Protein AF-A0A955Y0T8-F1 (afdb_monomer_lite)

Foldseek 3Di:
DDPPPDDPLAAAEEEAFDLRLLVVVCCQQPNDPVHRHHQEYEYHQDAPSSCVPHDCVVVVVSCLNHQYEAEYEPVNCRSCVQVVPDHPSYHYHYDYVEDGTCVLVVDPVSVVVVVCSVVVNVVPRD

Radius of gyration: 14.91 Å; chains: 1; bounding box: 33×49×31 Å

Sequence (126 aa):
ESRECAVDRDGLVLLGASNGTTSVLDYTVGHDEQLPDAKALALVSPGSYTENQHEIADYGPTLEELSILWVFPDNEPWSLQFEEEAPENWDFVELEDGRHGTNNFKDDALKTALQNAIVNWLQSLP

pLDDT: mean 93.99, std 7.78, range [50.41, 98.5]

Secondary structure (DSSP, 8-state):
--------STT-EEEEETTHHHHHHHHHHH--TTSPPPSEEEEES--GGGGSSS-GGGGHHHHTTSEEEEEEETT-GGGGGGTTT--TTEEEEEETT--SGGGGGGSHHHHHHHHHHHHHHHHH--

Structure (mmCIF, N/CA/C/O backbone):
data_AF-A0A955Y0T8-F1
#
_entry.id   AF-A0A955Y0T8-F1
#
loop_
_atom_site.group_PDB
_atom_site.id
_atom_site.type_symbol
_atom_site.label_atom_id
_atom_site.label_alt_id
_atom_site.label_comp_id
_atom_site.label_asym_id
_atom_site.label_entity_id
_atom_site.label_seq_id
_atom_site.pdbx_PDB_ins_code
_atom_site.Cartn_x
_atom_site.Cartn_y
_atom_site.Cartn_z
_atom_site.occupancy
_atom_site.B_iso_or_equiv
_atom_site.auth_seq_id
_atom_site.auth_comp_id
_atom_site.auth_asym_id
_atom_site.auth_atom_id
_atom_site.pdbx_PDB_model_num
ATOM 1 N N . GLU A 1 1 ? -0.314 -34.339 15.504 1.00 50.41 1 GLU A N 1
ATOM 2 C CA . GLU A 1 1 ? -1.283 -33.255 15.744 1.00 50.41 1 GLU A CA 1
ATOM 3 C C . GLU A 1 1 ? -1.183 -32.292 14.573 1.00 50.41 1 GLU A C 1
ATOM 5 O O . GLU A 1 1 ? -0.092 -31.798 14.308 1.00 50.41 1 GLU A O 1
ATOM 10 N N . SER A 1 2 ? -2.244 -32.135 13.781 1.00 54.53 2 SER A N 1
ATOM 11 C CA . SER A 1 2 ? -2.280 -31.107 12.740 1.00 54.53 2 SER A CA 1
ATOM 12 C C . SER A 1 2 ? -2.371 -29.759 13.443 1.00 54.53 2 SER A C 1
ATOM 14 O O . SER A 1 2 ? -3.383 -29.477 14.078 1.00 54.53 2 SER A O 1
ATOM 16 N N . ARG A 1 3 ? -1.317 -28.941 13.366 1.00 55.69 3 ARG A N 1
ATOM 17 C CA . ARG A 1 3 ? -1.462 -27.508 13.621 1.00 55.69 3 ARG A CA 1
ATOM 18 C C . ARG A 1 3 ? -2.474 -27.009 12.600 1.00 55.69 3 ARG A C 1
ATOM 20 O O . ARG A 1 3 ? -2.173 -26.993 11.410 1.00 55.69 3 ARG A O 1
ATOM 27 N N . GLU A 1 4 ? -3.680 -26.700 13.052 1.00 63.91 4 GLU A N 1
ATOM 28 C CA . GLU A 1 4 ? -4.623 -25.951 12.237 1.00 63.91 4 GLU A CA 1
ATOM 29 C C . GLU A 1 4 ? -3.911 -24.659 11.834 1.00 63.91 4 GLU A C 1
ATOM 31 O O . GLU A 1 4 ? -3.410 -23.925 12.687 1.00 63.91 4 GLU A O 1
ATOM 36 N N . CYS A 1 5 ? -3.788 -24.418 10.529 1.00 77.50 5 CYS A N 1
ATOM 37 C CA . CYS A 1 5 ? -3.344 -23.141 9.981 1.00 77.50 5 CYS A CA 1
ATOM 38 C C . CYS A 1 5 ? -4.456 -22.107 10.205 1.00 77.50 5 CYS A C 1
ATOM 40 O O . CYS A 1 5 ? -5.062 -21.626 9.250 1.00 77.50 5 CYS A O 1
ATOM 42 N N . ALA A 1 6 ? -4.795 -21.846 11.469 1.00 82.12 6 ALA A N 1
ATOM 43 C CA . ALA A 1 6 ? -5.746 -20.818 11.833 1.00 82.12 6 ALA A CA 1
ATOM 44 C C . ALA A 1 6 ? -5.156 -19.469 11.418 1.00 82.12 6 ALA A C 1
ATOM 46 O O . ALA A 1 6 ? -4.004 -19.166 11.730 1.00 82.12 6 ALA A O 1
ATOM 47 N N . VAL A 1 7 ? -5.938 -18.698 10.668 1.00 85.75 7 VAL A N 1
ATOM 48 C CA . VAL A 1 7 ? -5.583 -17.326 10.311 1.00 85.75 7 VAL A CA 1
ATOM 49 C C . VAL A 1 7 ? -5.594 -16.504 11.591 1.00 85.75 7 VAL A C 1
ATOM 51 O O . VAL A 1 7 ? -6.586 -16.520 12.323 1.00 85.75 7 VAL A O 1
ATOM 54 N N . ASP A 1 8 ? -4.497 -15.800 11.847 1.00 89.25 8 ASP A N 1
ATOM 55 C CA . ASP A 1 8 ? -4.454 -14.789 12.891 1.00 89.25 8 ASP A CA 1
ATOM 56 C C . ASP A 1 8 ? -5.319 -13.604 12.454 1.00 89.25 8 ASP A C 1
ATOM 58 O O . ASP A 1 8 ? -4.976 -12.868 11.529 1.00 89.25 8 ASP A O 1
ATOM 62 N N . ARG A 1 9 ? -6.489 -13.476 13.081 1.00 89.81 9 ARG A N 1
ATOM 63 C CA . ARG A 1 9 ? -7.447 -12.410 12.774 1.00 89.81 9 ARG A CA 1
ATOM 64 C C . ARG A 1 9 ? -7.001 -11.062 13.328 1.00 89.81 9 ARG A C 1
ATOM 66 O O . ARG A 1 9 ? -7.458 -10.051 12.811 1.00 89.81 9 ARG A O 1
ATOM 73 N N . ASP A 1 10 ? -6.124 -11.057 14.328 1.00 90.25 10 ASP A N 1
ATOM 74 C CA . ASP A 1 10 ? -5.634 -9.836 14.964 1.00 90.25 10 ASP A CA 1
ATOM 75 C C . ASP A 1 10 ? -4.381 -9.293 14.264 1.00 90.25 10 ASP A C 1
ATOM 77 O O . ASP A 1 10 ? -3.998 -8.155 14.514 1.00 90.25 10 ASP A O 1
ATOM 81 N N . GLY A 1 11 ? -3.770 -10.080 13.370 1.00 92.00 11 GLY A N 1
ATOM 82 C CA . GLY A 1 11 ? -2.591 -9.734 12.568 1.00 92.00 11 GLY A CA 1
ATOM 83 C C . GLY A 1 11 ? -2.872 -9.608 11.067 1.00 92.00 11 GLY A C 1
ATOM 84 O O . GLY A 1 11 ? -2.005 -9.922 10.248 1.00 92.00 11 GLY A O 1
ATOM 85 N N . LEU A 1 12 ? -4.091 -9.220 10.677 1.00 94.69 12 LEU A N 1
ATOM 86 C CA . LEU A 1 12 ? -4.477 -9.128 9.268 1.00 94.69 12 LEU A CA 1
ATOM 87 C C . LEU A 1 12 ? -3.788 -7.942 8.575 1.00 94.69 12 LEU A C 1
ATOM 89 O O . LEU A 1 12 ? -4.038 -6.787 8.908 1.00 94.69 12 LEU A O 1
ATOM 93 N N . VAL A 1 13 ? -2.980 -8.227 7.554 1.00 97.12 13 VAL A N 1
ATOM 94 C CA . VAL A 1 13 ? -2.410 -7.221 6.645 1.00 97.12 13 VAL A CA 1
ATOM 95 C C . VAL A 1 13 ? -3.053 -7.371 5.275 1.00 97.12 13 VAL A C 1
ATOM 97 O O . VAL A 1 13 ? -3.136 -8.481 4.741 1.00 97.12 13 VAL A O 1
ATOM 100 N N . LEU A 1 14 ? -3.502 -6.260 4.697 1.00 98.00 14 LEU A N 1
ATOM 101 C CA . LEU A 1 14 ? -4.142 -6.250 3.384 1.00 98.00 14 LEU A CA 1
ATOM 102 C C . LEU A 1 14 ? -3.204 -5.688 2.325 1.00 98.00 14 LEU A C 1
ATOM 104 O O . LEU A 1 14 ? -2.507 -4.705 2.552 1.00 98.00 14 LEU A O 1
ATOM 108 N N . LEU A 1 15 ? -3.214 -6.305 1.146 1.00 98.31 15 LEU A N 1
ATOM 109 C CA . LEU A 1 15 ? -2.431 -5.861 0.001 1.00 98.31 15 LEU A CA 1
ATOM 110 C C . LEU A 1 15 ? -3.339 -5.661 -1.207 1.00 98.31 15 LEU A C 1
ATOM 112 O O . LEU A 1 15 ? -4.047 -6.581 -1.621 1.00 98.31 15 LEU A O 1
ATOM 116 N N . GLY A 1 16 ? -3.280 -4.467 -1.790 1.00 98.12 16 GLY A N 1
ATOM 117 C CA . GLY A 1 16 ? -4.021 -4.083 -2.985 1.00 98.12 16 GLY A CA 1
ATOM 118 C C . GLY A 1 16 ? -3.065 -3.645 -4.086 1.00 98.12 16 GLY A C 1
ATOM 119 O O . GLY A 1 16 ? -2.057 -3.005 -3.811 1.00 98.12 16 GLY A O 1
ATOM 120 N N . ALA A 1 17 ? -3.366 -3.985 -5.340 1.00 97.88 17 ALA A N 1
ATOM 121 C CA . ALA A 1 17 ? -2.587 -3.530 -6.490 1.00 97.88 17 ALA A CA 1
ATOM 122 C C . ALA A 1 17 ? -3.492 -2.931 -7.569 1.00 97.88 17 ALA A C 1
ATOM 124 O O . ALA A 1 17 ? -4.506 -3.551 -7.908 1.00 97.88 17 ALA A O 1
ATOM 125 N N . SER A 1 18 ? -3.112 -1.787 -8.154 1.00 96.19 18 SER A N 1
ATOM 126 C CA . SER A 1 18 ? -3.961 -1.046 -9.103 1.00 96.19 18 SER A CA 1
ATOM 127 C C . SER A 1 18 ? -5.348 -0.820 -8.479 1.00 96.19 18 SER A C 1
ATOM 129 O O . SER A 1 18 ? -5.420 -0.501 -7.305 1.00 96.19 18 SER A O 1
ATOM 131 N N . ASN A 1 19 ? -6.459 -1.090 -9.166 1.00 95.31 19 ASN A N 1
ATOM 132 C CA . ASN A 1 19 ? -7.813 -0.994 -8.586 1.00 95.31 19 ASN A CA 1
ATOM 133 C C . ASN A 1 19 ? -8.039 -1.845 -7.316 1.00 95.31 19 ASN A C 1
ATOM 135 O O . ASN A 1 19 ? -9.020 -1.644 -6.607 1.00 95.31 19 ASN A O 1
ATOM 139 N N . GLY A 1 20 ? -7.168 -2.814 -7.017 1.00 97.88 20 GLY A N 1
ATOM 140 C CA . GLY A 1 20 ? -7.209 -3.528 -5.743 1.00 97.88 20 GLY A CA 1
ATOM 141 C C . GLY A 1 20 ? -6.885 -2.637 -4.539 1.00 97.88 20 GLY A C 1
ATOM 142 O O . GLY A 1 20 ? -7.305 -2.972 -3.437 1.00 97.88 20 GLY A O 1
ATOM 143 N N . THR A 1 21 ? -6.178 -1.513 -4.723 1.00 97.88 21 THR A N 1
ATOM 144 C CA . THR A 1 21 ? -5.930 -0.533 -3.650 1.00 97.88 21 THR A CA 1
ATOM 145 C C . THR A 1 21 ? -7.238 0.068 -3.153 1.00 97.88 21 THR A C 1
ATOM 147 O O . THR A 1 21 ? -7.432 0.166 -1.948 1.00 97.88 21 THR A O 1
ATOM 150 N N . THR A 1 22 ? -8.173 0.351 -4.063 1.00 97.75 22 THR A N 1
ATOM 151 C CA . THR A 1 22 ? -9.533 0.795 -3.746 1.00 97.75 22 THR A CA 1
ATOM 152 C C . THR A 1 22 ? -10.256 -0.211 -2.857 1.00 97.75 22 THR A C 1
ATOM 154 O O . THR A 1 22 ? -10.775 0.142 -1.810 1.00 97.75 22 THR A O 1
ATOM 157 N N . SER A 1 23 ? -10.234 -1.499 -3.219 1.00 97.81 23 SER A N 1
ATOM 158 C CA . SER A 1 23 ? -10.895 -2.536 -2.414 1.00 97.81 23 SER A CA 1
ATOM 159 C C . SER A 1 23 ? -10.280 -2.695 -1.024 1.00 97.81 23 SER A C 1
ATOM 161 O O . SER A 1 23 ? -10.992 -3.017 -0.078 1.00 97.81 23 SER A O 1
ATOM 163 N N . VAL A 1 24 ? -8.965 -2.497 -0.901 1.00 98.00 24 VAL A N 1
ATOM 164 C CA . VAL A 1 24 ? -8.279 -2.524 0.394 1.00 98.00 24 VAL A CA 1
ATOM 165 C C . VAL A 1 24 ? -8.649 -1.309 1.237 1.00 98.00 24 VAL A C 1
ATOM 167 O O . VAL A 1 24 ? -8.960 -1.491 2.409 1.00 98.00 24 VAL A O 1
ATOM 170 N N . LEU A 1 25 ? -8.669 -0.106 0.656 1.00 98.00 25 LEU A N 1
ATOM 171 C CA . LEU A 1 25 ? -9.105 1.100 1.359 1.00 98.00 25 LEU A CA 1
ATOM 172 C C . LEU A 1 25 ? -10.558 0.958 1.832 1.00 98.00 25 LEU A C 1
ATOM 174 O O . LEU A 1 25 ? -10.829 1.123 3.018 1.00 98.00 25 LEU A O 1
ATOM 178 N N . ASP A 1 26 ? -11.458 0.561 0.930 1.00 97.44 26 ASP A N 1
ATOM 179 C CA . ASP A 1 26 ? -12.886 0.381 1.209 1.00 97.44 26 ASP A CA 1
ATOM 180 C C . ASP A 1 26 ? -13.149 -0.648 2.301 1.00 97.44 26 ASP A C 1
ATOM 182 O O . ASP A 1 26 ? -14.036 -0.454 3.131 1.00 97.44 26 ASP A O 1
ATOM 186 N N . TYR A 1 27 ? -12.387 -1.746 2.305 1.00 97.62 27 TYR A N 1
ATOM 187 C CA . TYR A 1 27 ? -12.451 -2.692 3.406 1.00 97.62 27 TYR A CA 1
ATOM 188 C C . TYR A 1 27 ? -12.056 -1.981 4.698 1.00 97.62 27 TYR A C 1
ATOM 190 O O . TYR A 1 27 ? -12.867 -1.919 5.610 1.00 97.62 27 TYR A O 1
ATOM 198 N N . THR A 1 28 ? -10.860 -1.395 4.765 1.00 97.38 28 THR A N 1
ATOM 199 C CA . THR A 1 28 ? -10.316 -0.804 5.995 1.00 97.38 28 THR A CA 1
ATOM 200 C C . THR A 1 28 ? -11.231 0.229 6.641 1.00 97.38 28 THR A C 1
ATOM 202 O O . THR A 1 28 ? -11.364 0.229 7.859 1.00 97.38 28 THR A O 1
ATOM 205 N N . VAL A 1 29 ? -11.860 1.101 5.853 1.00 96.56 29 VAL A N 1
ATOM 206 C CA . VAL A 1 29 ? -12.657 2.212 6.400 1.00 96.56 29 VAL A CA 1
ATOM 207 C C . VAL A 1 29 ? -14.162 1.935 6.447 1.00 96.56 29 VAL A C 1
ATOM 209 O O . VAL A 1 29 ? -14.911 2.719 7.030 1.00 96.56 29 VAL A O 1
ATOM 212 N N . GLY A 1 30 ? -14.619 0.844 5.825 1.00 93.56 30 GLY A N 1
ATOM 213 C CA . GLY A 1 30 ? -16.042 0.596 5.582 1.00 93.56 30 GLY A CA 1
ATOM 214 C C 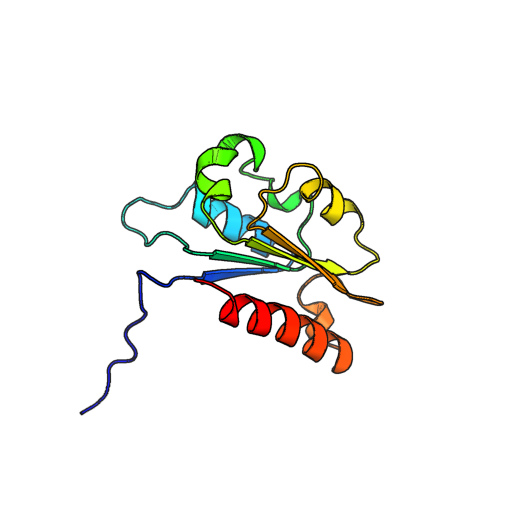. GLY A 1 30 ? -16.505 -0.853 5.741 1.00 93.56 30 GLY A C 1
ATOM 215 O O . GLY A 1 30 ? -17.645 -1.153 5.374 1.00 93.56 30 GLY A O 1
ATOM 216 N N . HIS A 1 31 ? -15.672 -1.770 6.248 1.00 92.56 31 HIS A N 1
ATOM 217 C CA . HIS A 1 31 ? -16.098 -3.150 6.490 1.00 92.56 31 HIS A CA 1
ATOM 218 C C . HIS A 1 31 ? -17.116 -3.261 7.640 1.00 92.56 31 HIS A C 1
ATOM 220 O O . HIS A 1 31 ? -17.216 -2.411 8.519 1.00 92.56 31 HIS A O 1
ATOM 226 N N . ASP A 1 32 ? -17.885 -4.354 7.638 1.00 95.06 32 ASP A N 1
ATOM 227 C CA . ASP A 1 32 ? -18.805 -4.694 8.729 1.00 95.06 32 ASP A CA 1
ATOM 228 C C . ASP A 1 32 ? -18.033 -4.931 10.040 1.00 95.06 32 ASP A C 1
ATOM 230 O O . ASP A 1 32 ? -17.002 -5.603 10.023 1.00 95.06 32 ASP A O 1
ATOM 234 N N . GLU A 1 33 ? -18.541 -4.443 11.176 1.00 92.31 33 GLU A N 1
ATOM 235 C CA . GLU A 1 33 ? -17.904 -4.563 12.503 1.00 92.31 33 GLU A CA 1
ATOM 236 C C . GLU A 1 33 ? -17.651 -6.022 12.951 1.00 92.31 33 GLU A C 1
ATOM 238 O O . GLU A 1 33 ? -16.885 -6.276 13.878 1.00 92.31 33 GLU A O 1
ATOM 243 N N . GLN A 1 34 ? -18.301 -7.013 12.329 1.00 93.69 34 GLN A N 1
ATOM 244 C CA . GLN A 1 34 ? -18.078 -8.439 12.605 1.00 93.69 34 GLN A CA 1
ATOM 245 C C . GLN A 1 34 ? -16.847 -9.014 11.881 1.00 93.69 34 GLN A C 1
ATOM 247 O O . GLN A 1 34 ? -16.416 -10.145 12.161 1.00 93.69 34 GLN A O 1
ATOM 252 N N . LEU A 1 35 ? -16.303 -8.274 10.915 1.00 93.31 35 LEU A N 1
ATOM 253 C CA . LEU A 1 35 ? -15.089 -8.619 10.186 1.00 93.31 35 LEU A CA 1
ATOM 254 C C . LEU A 1 35 ? -13.856 -8.070 10.922 1.00 93.31 35 LEU A C 1
ATOM 256 O O . LEU A 1 35 ? -13.966 -7.100 11.661 1.00 93.31 35 LEU A O 1
ATOM 260 N N . PRO A 1 36 ? -12.692 -8.731 10.802 1.00 94.38 36 PRO A N 1
ATOM 261 C CA . PRO A 1 36 ? -11.479 -8.265 11.466 1.00 94.38 36 PRO A CA 1
ATOM 262 C C . PRO A 1 36 ? -10.947 -6.979 10.828 1.00 94.38 36 PRO A C 1
ATOM 264 O O . PRO A 1 36 ? -10.882 -6.894 9.598 1.00 94.38 36 PRO A O 1
ATOM 267 N N . ASP A 1 37 ? -10.484 -6.056 11.668 1.00 95.25 37 ASP A N 1
ATOM 268 C CA . ASP A 1 37 ? -9.791 -4.845 11.231 1.00 95.25 37 ASP A CA 1
ATOM 269 C C . ASP A 1 37 ? -8.447 -5.188 10.579 1.00 95.25 37 ASP A C 1
ATOM 271 O O . ASP A 1 37 ? -7.719 -6.082 11.027 1.00 95.25 37 ASP A O 1
ATOM 275 N N . ALA A 1 38 ? -8.080 -4.438 9.543 1.00 96.19 38 ALA A N 1
ATOM 276 C CA . ALA A 1 38 ? -6.723 -4.476 9.019 1.00 96.19 38 ALA A CA 1
ATOM 277 C C . ALA A 1 38 ? -5.761 -3.787 9.999 1.00 96.19 38 ALA A C 1
ATOM 279 O O . ALA A 1 38 ? -6.065 -2.728 10.539 1.00 96.19 38 ALA A O 1
ATOM 280 N N . LYS A 1 39 ? -4.581 -4.373 10.220 1.00 96.06 39 LYS A N 1
ATOM 281 C CA . LYS A 1 39 ? -3.514 -3.781 11.049 1.00 96.06 39 LYS A CA 1
ATOM 282 C C . LYS A 1 39 ? -2.506 -2.968 10.262 1.00 96.06 39 LYS A C 1
ATOM 284 O O . LYS A 1 39 ? -1.841 -2.107 10.825 1.00 96.06 39 LYS A O 1
ATOM 289 N N . ALA A 1 40 ? -2.378 -3.262 8.977 1.00 98.00 40 ALA A N 1
ATOM 290 C CA . ALA A 1 40 ? -1.503 -2.545 8.073 1.00 98.00 40 ALA A CA 1
ATOM 291 C C . ALA A 1 40 ? -1.970 -2.761 6.632 1.00 98.00 40 ALA A C 1
ATOM 293 O O . ALA A 1 40 ? -2.620 -3.772 6.329 1.00 98.00 40 ALA A O 1
ATOM 294 N N . LEU A 1 41 ? -1.610 -1.836 5.744 1.00 98.44 41 LEU A N 1
ATOM 295 C CA . LEU A 1 41 ? -1.975 -1.883 4.328 1.00 98.44 41 LEU A CA 1
ATOM 296 C C . LEU A 1 41 ? -0.732 -1.787 3.444 1.00 98.44 41 LEU A C 1
ATOM 298 O O . LEU A 1 41 ? 0.161 -0.995 3.709 1.00 98.44 41 LEU A O 1
ATOM 302 N N . ALA A 1 42 ? -0.698 -2.546 2.354 1.00 98.50 42 ALA A N 1
ATOM 303 C CA . ALA A 1 42 ? 0.264 -2.369 1.274 1.00 98.50 42 ALA A CA 1
ATOM 304 C C . ALA A 1 42 ? -0.479 -2.035 -0.024 1.00 98.50 42 ALA A C 1
ATOM 306 O O . ALA A 1 42 ? -1.261 -2.839 -0.536 1.00 98.50 42 ALA A O 1
ATOM 307 N N . LEU A 1 43 ? -0.230 -0.850 -0.567 1.00 98.38 43 LEU A N 1
ATOM 308 C CA . LEU A 1 43 ? -0.864 -0.320 -1.765 1.00 98.38 43 LEU A CA 1
ATOM 309 C C . LEU A 1 43 ? 0.169 -0.256 -2.895 1.00 98.38 43 LEU A C 1
ATOM 311 O O . LEU A 1 43 ? 1.145 0.484 -2.822 1.00 98.38 43 LEU A O 1
ATOM 315 N N . VAL A 1 44 ? -0.036 -1.051 -3.946 1.00 98.38 44 VAL A N 1
ATOM 316 C CA . VAL A 1 44 ? 0.890 -1.181 -5.081 1.00 98.38 44 VAL A CA 1
ATOM 317 C C . VAL A 1 44 ? 0.308 -0.516 -6.324 1.00 98.38 44 VAL A C 1
ATOM 319 O O . VAL A 1 44 ? -0.733 -0.936 -6.827 1.00 98.38 44 VAL A O 1
ATOM 322 N N . SER A 1 45 ? 1.006 0.479 -6.863 1.00 97.56 45 SER A N 1
ATOM 323 C CA . SER A 1 45 ? 0.467 1.453 -7.813 1.00 97.56 45 SER A CA 1
ATOM 324 C C . SER A 1 45 ? -0.884 1.979 -7.335 1.00 97.56 45 SER A C 1
ATOM 326 O O . SER A 1 45 ? -1.911 1.631 -7.918 1.00 97.56 45 SER A O 1
ATOM 328 N N . PRO A 1 46 ? -0.940 2.729 -6.229 1.00 96.94 46 PRO A N 1
ATOM 329 C CA . PRO A 1 46 ? -2.113 3.518 -5.901 1.00 96.94 46 PRO A CA 1
ATOM 330 C C . PRO A 1 46 ? -2.209 4.754 -6.812 1.00 96.94 46 PRO A C 1
ATOM 332 O O . PRO A 1 46 ? -1.413 4.981 -7.721 1.00 96.94 46 PRO A O 1
ATOM 335 N N . GLY A 1 47 ? -3.251 5.542 -6.608 1.00 92.88 47 GLY A N 1
ATOM 336 C CA . GLY A 1 47 ? -3.554 6.734 -7.393 1.00 92.88 47 GLY A CA 1
ATOM 337 C C . GLY A 1 47 ? -4.919 7.280 -7.017 1.00 92.88 47 GLY A C 1
ATOM 338 O O . GLY A 1 47 ? -5.580 6.699 -6.161 1.00 92.88 47 GLY A O 1
ATOM 339 N N . SER A 1 48 ? -5.374 8.348 -7.671 1.00 91.94 48 SER A N 1
ATOM 340 C CA . SER A 1 48 ? -6.665 8.982 -7.347 1.00 91.94 48 SER A CA 1
ATOM 341 C C . SER A 1 48 ? -7.860 8.020 -7.388 1.00 91.94 48 SER A C 1
ATOM 343 O O . SER A 1 48 ? -8.807 8.179 -6.632 1.00 91.94 48 SER A O 1
ATOM 345 N N . TYR A 1 49 ? -7.804 6.961 -8.203 1.00 92.81 49 TYR A N 1
ATOM 346 C CA . TYR A 1 49 ? -8.843 5.926 -8.213 1.00 92.81 49 TYR A CA 1
ATOM 347 C C . TYR A 1 49 ? -8.922 5.099 -6.918 1.00 92.81 49 TYR A C 1
ATOM 349 O O . TYR A 1 49 ? -9.918 4.410 -6.699 1.00 92.81 49 TYR A O 1
ATOM 357 N N . THR A 1 50 ? -7.880 5.123 -6.082 1.00 96.38 50 THR A N 1
ATOM 358 C CA . THR A 1 50 ? -7.856 4.442 -4.776 1.00 96.38 50 THR A CA 1
ATOM 359 C C . THR A 1 50 ? -8.963 4.993 -3.885 1.00 96.38 50 THR A C 1
ATOM 361 O O . THR A 1 50 ? -9.589 4.224 -3.173 1.00 96.38 50 THR A O 1
ATOM 364 N N . GLU A 1 51 ? -9.273 6.280 -4.025 1.00 95.38 51 GLU A N 1
ATOM 365 C CA . GLU A 1 51 ? -10.261 7.018 -3.236 1.00 95.38 51 GLU A CA 1
ATOM 366 C C . GLU A 1 51 ? -11.642 7.116 -3.905 1.00 95.38 51 GLU A C 1
ATOM 368 O O . GLU A 1 51 ? -12.480 7.921 -3.515 1.00 95.38 51 GLU A O 1
ATOM 373 N N . ASN A 1 52 ? -11.910 6.322 -4.948 1.00 95.00 52 ASN A N 1
ATOM 374 C CA . ASN A 1 52 ? -13.139 6.450 -5.745 1.00 95.00 52 ASN A CA 1
ATOM 375 C C . ASN A 1 52 ? -14.446 6.303 -4.936 1.00 95.00 52 ASN A C 1
ATOM 377 O O . ASN A 1 52 ? -15.502 6.730 -5.408 1.00 95.00 52 ASN A O 1
ATOM 381 N N . GLN A 1 53 ? -14.399 5.643 -3.779 1.00 95.50 53 GLN A N 1
ATOM 382 C CA . GLN A 1 53 ? -15.544 5.389 -2.903 1.00 95.50 53 GLN A CA 1
ATOM 383 C C . GLN A 1 53 ? -15.422 6.125 -1.566 1.00 95.50 53 GLN A C 1
ATOM 385 O O . GLN A 1 53 ? -16.439 6.570 -1.036 1.00 95.50 53 GLN A O 1
ATOM 390 N N . HIS A 1 54 ? -14.199 6.258 -1.053 1.00 96.31 54 HIS A N 1
ATOM 391 C CA . HIS A 1 54 ? -13.882 6.875 0.228 1.00 96.31 54 HIS A CA 1
ATOM 392 C C . HIS A 1 54 ? -12.625 7.738 0.072 1.00 96.31 54 HIS A C 1
ATOM 394 O O . HIS A 1 54 ? -11.583 7.224 -0.332 1.00 96.31 54 HIS A O 1
ATOM 400 N N . GLU A 1 55 ? -12.715 9.029 0.393 1.00 95.31 55 GLU A N 1
ATOM 401 C CA . GLU A 1 55 ? -11.557 9.931 0.396 1.00 95.31 55 GLU A CA 1
ATOM 402 C C . GLU A 1 55 ? -10.712 9.682 1.651 1.00 95.31 55 GLU A C 1
ATOM 404 O O . GLU A 1 55 ? -11.244 9.649 2.756 1.00 95.31 55 GLU A O 1
ATOM 409 N N . ILE A 1 56 ? -9.393 9.528 1.517 1.00 94.62 56 ILE A N 1
ATOM 410 C CA . ILE A 1 56 ? -8.474 9.295 2.646 1.00 94.62 56 ILE A CA 1
ATOM 411 C C . ILE A 1 56 ? -8.605 10.411 3.688 1.00 94.62 56 ILE A C 1
ATOM 413 O O . ILE A 1 56 ? -8.603 10.136 4.889 1.00 94.62 56 ILE A O 1
ATOM 417 N N . ALA A 1 57 ? -8.787 11.653 3.230 1.00 93.56 57 ALA A N 1
ATOM 418 C CA . ALA A 1 57 ? -8.961 12.824 4.084 1.00 93.56 57 ALA A CA 1
ATOM 419 C C . ALA A 1 57 ? -10.170 12.716 5.036 1.00 93.56 57 ALA A C 1
ATOM 421 O O . ALA A 1 57 ? -10.120 13.248 6.147 1.00 93.56 57 ALA A O 1
ATOM 422 N N . ASP A 1 58 ? -11.226 11.988 4.655 1.00 95.56 58 ASP A N 1
ATOM 423 C CA . ASP A 1 58 ? -12.412 11.781 5.498 1.00 95.56 58 ASP A CA 1
ATOM 424 C C . ASP A 1 58 ? -12.168 10.762 6.628 1.00 95.56 58 ASP A C 1
ATOM 426 O O . ASP A 1 58 ? -12.912 10.730 7.612 1.00 95.56 58 ASP A O 1
ATOM 430 N N . TYR A 1 59 ? -11.109 9.952 6.517 1.00 94.75 59 TYR A N 1
ATOM 431 C CA . TYR A 1 59 ? -10.788 8.847 7.428 1.00 94.75 59 TYR A CA 1
ATOM 432 C C . TYR A 1 59 ? -9.429 8.997 8.120 1.00 94.75 59 TYR A C 1
ATOM 434 O O . TYR A 1 59 ? -8.930 8.022 8.690 1.00 94.75 59 TYR A O 1
ATOM 442 N N . GLY A 1 60 ? -8.865 10.212 8.129 1.00 89.81 60 GLY A N 1
ATOM 443 C CA . GLY A 1 60 ? -7.571 10.549 8.739 1.00 89.81 60 GLY A CA 1
ATOM 444 C C . GLY A 1 60 ? -7.318 9.844 10.077 1.00 89.81 60 GLY A C 1
ATOM 445 O O . GLY A 1 60 ? -6.414 9.020 10.136 1.00 89.81 60 GLY A O 1
ATOM 446 N N . PRO A 1 61 ? -8.175 9.997 11.109 1.00 91.62 61 PRO A N 1
ATOM 447 C CA . PRO A 1 61 ? -7.948 9.358 12.409 1.00 91.62 61 PRO A CA 1
ATOM 448 C C . PRO A 1 61 ? -7.841 7.826 12.376 1.00 91.62 61 PRO A C 1
ATOM 450 O O . PRO A 1 61 ? -7.141 7.248 13.193 1.00 91.62 61 PRO A O 1
ATOM 453 N N . THR A 1 62 ? -8.547 7.153 11.462 1.00 92.44 62 THR A N 1
ATOM 454 C CA . THR A 1 62 ? -8.479 5.687 11.323 1.00 92.44 62 THR A CA 1
ATOM 455 C C . THR A 1 62 ? -7.222 5.265 10.568 1.00 92.44 62 THR A C 1
ATOM 457 O O . THR A 1 62 ? -6.568 4.299 10.947 1.00 92.44 62 THR A O 1
ATOM 460 N N . LEU A 1 63 ? -6.874 5.982 9.499 1.00 95.25 63 LEU A N 1
ATOM 461 C CA . LEU A 1 63 ? -5.748 5.633 8.633 1.00 95.25 63 LEU A CA 1
ATOM 462 C C . LEU A 1 63 ? -4.393 6.082 9.207 1.00 95.25 63 LEU A C 1
ATOM 464 O O . LEU A 1 63 ? -3.382 5.435 8.947 1.00 95.25 63 LEU A O 1
ATOM 468 N N . GLU A 1 64 ? -4.371 7.140 10.020 1.00 94.94 64 GLU A N 1
ATOM 469 C CA . GLU A 1 64 ? -3.198 7.634 10.756 1.00 94.94 64 GLU A CA 1
ATOM 470 C C . GLU A 1 64 ? -2.670 6.613 11.770 1.00 94.94 64 GLU A C 1
ATOM 472 O O . GLU A 1 64 ? -1.469 6.550 12.023 1.00 94.94 64 GLU A O 1
ATOM 477 N N . GLU A 1 65 ? -3.540 5.772 12.333 1.00 94.38 65 GLU A N 1
ATOM 478 C CA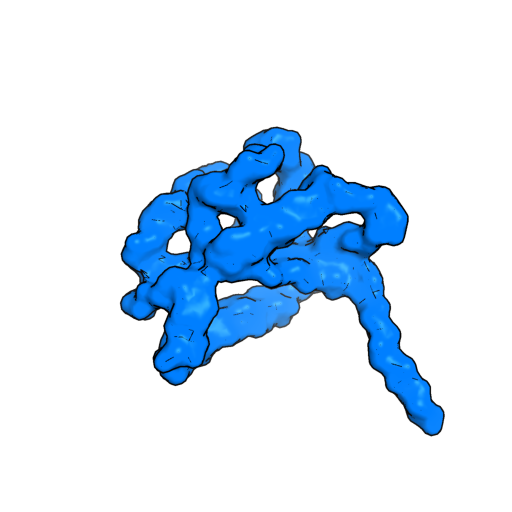 . GLU A 1 65 ? -3.135 4.717 13.271 1.00 94.38 65 GLU A CA 1
ATOM 479 C C . GLU A 1 65 ? -2.505 3.502 12.569 1.00 94.38 65 GLU A C 1
ATOM 481 O O . GLU A 1 65 ? -1.839 2.688 13.216 1.00 94.38 65 GLU A O 1
ATOM 486 N N . LEU A 1 66 ? -2.680 3.374 11.251 1.00 96.69 66 LEU A N 1
ATOM 487 C CA . LEU A 1 66 ? -2.214 2.229 10.476 1.00 96.69 66 LEU A CA 1
ATOM 488 C C . LEU A 1 66 ? -0.861 2.498 9.829 1.00 96.69 66 LEU A C 1
ATOM 490 O O . LEU A 1 66 ? -0.638 3.534 9.207 1.00 96.69 66 LEU A O 1
ATOM 494 N N . SER A 1 67 ? 0.018 1.499 9.875 1.00 97.88 67 SER A N 1
ATOM 495 C CA . SER A 1 67 ? 1.174 1.469 8.983 1.00 97.88 67 SER A CA 1
ATOM 496 C C . SER A 1 67 ? 0.709 1.193 7.553 1.00 97.88 67 SER A C 1
ATOM 498 O O . SER A 1 67 ? 0.039 0.184 7.298 1.00 97.88 67 SER A O 1
ATOM 500 N N . ILE A 1 68 ? 1.077 2.064 6.612 1.00 98.00 68 ILE A N 1
ATOM 501 C CA . ILE A 1 68 ? 0.714 1.920 5.198 1.00 98.00 68 ILE A CA 1
ATOM 502 C C . ILE A 1 68 ? 1.962 1.994 4.327 1.00 98.00 68 ILE A C 1
ATOM 504 O O . ILE A 1 68 ? 2.683 2.984 4.343 1.00 98.00 68 ILE A O 1
ATOM 508 N N . LEU A 1 69 ? 2.188 0.962 3.520 1.00 98.50 69 LEU A N 1
ATOM 509 C CA . LEU A 1 69 ? 3.194 0.970 2.468 1.00 98.50 69 LEU A CA 1
ATOM 510 C C . LEU A 1 69 ? 2.571 1.411 1.143 1.00 98.50 69 LEU A C 1
ATOM 512 O O . LEU A 1 69 ? 1.669 0.755 0.625 1.00 98.50 69 LEU A O 1
ATOM 516 N N . TRP A 1 70 ? 3.130 2.454 0.552 1.00 98.00 70 TRP A N 1
ATOM 517 C CA . TRP A 1 70 ? 2.867 2.932 -0.796 1.00 98.00 70 TRP A CA 1
ATOM 518 C C . TRP A 1 70 ? 4.024 2.509 -1.701 1.00 98.00 70 TRP A C 1
ATOM 520 O O . TRP A 1 70 ? 5.138 2.998 -1.556 1.00 98.00 70 TRP A O 1
ATOM 530 N N . VAL A 1 71 ? 3.783 1.604 -2.652 1.00 98.25 71 VAL A N 1
ATOM 531 C CA . VAL A 1 71 ? 4.787 1.224 -3.662 1.00 98.25 71 VAL A CA 1
ATOM 532 C C . VAL A 1 71 ? 4.295 1.629 -5.036 1.00 98.25 71 VAL A C 1
ATOM 534 O O . VAL A 1 71 ? 3.225 1.191 -5.445 1.00 98.25 71 VAL A O 1
ATOM 537 N N . PHE A 1 72 ? 5.061 2.407 -5.786 1.00 97.81 72 PHE A N 1
ATOM 538 C CA . PHE A 1 72 ? 4.661 2.884 -7.113 1.00 97.81 72 PHE A CA 1
ATOM 539 C C . PHE A 1 72 ? 5.877 3.015 -8.032 1.00 97.81 72 PHE A C 1
ATOM 541 O O . PHE A 1 72 ? 6.996 3.140 -7.553 1.00 97.81 72 PHE A O 1
ATOM 548 N N . PRO A 1 73 ? 5.706 2.924 -9.354 1.00 97.44 73 PRO A N 1
ATOM 549 C CA . PRO A 1 73 ? 6.785 3.170 -10.299 1.00 97.44 73 PRO A CA 1
ATOM 550 C C . PRO A 1 73 ? 7.048 4.673 -10.494 1.00 97.44 73 PRO A C 1
ATOM 552 O O . PRO A 1 73 ? 6.142 5.497 -10.371 1.00 97.44 73 PRO A O 1
ATOM 555 N N . ASP A 1 74 ? 8.272 5.009 -10.889 1.00 96.44 74 ASP A N 1
ATOM 556 C CA . ASP A 1 74 ? 8.730 6.378 -11.196 1.00 96.44 74 ASP A CA 1
ATOM 557 C C . ASP A 1 74 ? 7.931 7.110 -12.297 1.00 96.44 74 ASP A C 1
ATOM 559 O O . ASP A 1 74 ? 7.924 8.339 -12.399 1.00 96.44 74 ASP A O 1
ATOM 563 N N . ASN A 1 75 ? 7.211 6.359 -13.129 1.00 95.31 75 ASN A N 1
ATOM 564 C CA . ASN A 1 75 ? 6.331 6.876 -14.172 1.00 95.31 75 ASN A CA 1
ATOM 565 C C . ASN A 1 75 ? 4.878 7.115 -13.713 1.00 95.31 75 ASN A C 1
ATOM 567 O O . ASN A 1 75 ? 4.040 7.488 -14.539 1.00 95.31 75 ASN A O 1
ATOM 571 N N . GLU A 1 76 ? 4.583 6.963 -12.416 1.00 95.06 76 GLU A N 1
ATOM 572 C CA . GLU A 1 76 ? 3.269 7.197 -11.798 1.00 95.06 76 GLU A CA 1
ATOM 573 C C . GLU A 1 76 ? 3.321 8.307 -10.725 1.00 95.06 76 GLU A C 1
ATOM 575 O O . GLU A 1 76 ? 2.967 8.075 -9.563 1.00 95.06 76 GLU A O 1
ATOM 580 N N . PRO A 1 77 ? 3.704 9.549 -11.097 1.00 91.81 77 PRO A N 1
ATOM 581 C CA . PRO A 1 77 ? 3.970 10.630 -10.142 1.00 91.81 77 PRO A CA 1
ATOM 582 C C . PRO A 1 77 ? 2.729 11.097 -9.378 1.00 91.81 77 PRO A C 1
ATOM 584 O O . PRO A 1 77 ? 2.844 11.781 -8.369 1.00 91.81 77 PRO A O 1
ATOM 587 N N . TRP A 1 78 ? 1.527 10.737 -9.832 1.00 89.81 78 TRP A N 1
ATOM 588 C CA . TRP A 1 78 ? 0.296 11.008 -9.089 1.00 89.81 78 TRP A CA 1
ATOM 589 C C . TRP A 1 78 ? 0.256 10.295 -7.734 1.00 89.81 78 TRP A C 1
ATOM 591 O O . TRP A 1 78 ? -0.503 10.715 -6.873 1.00 89.81 78 TRP A O 1
ATOM 601 N N . SER A 1 79 ? 1.052 9.243 -7.520 1.00 90.88 79 SER A N 1
ATOM 602 C CA . SER A 1 79 ? 1.146 8.575 -6.214 1.00 90.88 79 SER A CA 1
ATOM 603 C C . SER A 1 79 ? 1.797 9.469 -5.154 1.00 90.88 79 SER A C 1
ATOM 605 O O . SER A 1 79 ? 1.508 9.318 -3.973 1.00 90.88 79 SER A O 1
ATOM 607 N N . LEU A 1 80 ? 2.613 10.444 -5.571 1.00 90.19 80 LEU A N 1
ATOM 608 C CA . LEU A 1 80 ? 3.281 11.389 -4.670 1.00 90.19 80 LEU A CA 1
ATOM 609 C C . LEU A 1 80 ? 2.318 12.406 -4.049 1.00 90.19 80 LEU A C 1
ATOM 611 O O . LEU A 1 80 ? 2.641 13.010 -3.034 1.00 90.19 80 LEU A O 1
ATOM 615 N N . GLN A 1 81 ? 1.116 12.586 -4.612 1.00 90.81 81 GLN A N 1
ATOM 616 C CA . GLN A 1 81 ? 0.121 13.497 -4.030 1.00 90.81 81 GLN A CA 1
ATOM 617 C C . GLN A 1 81 ? -0.309 13.072 -2.615 1.00 90.81 81 GLN A C 1
ATOM 619 O O . GLN A 1 81 ? -0.834 13.886 -1.868 1.00 90.81 81 GLN A O 1
ATOM 624 N N . PHE A 1 82 ? -0.100 11.800 -2.267 1.00 90.38 82 PHE A N 1
ATOM 625 C CA . PHE A 1 82 ? -0.436 11.238 -0.964 1.00 90.38 82 PHE A CA 1
ATOM 626 C C . PHE A 1 82 ? 0.689 11.386 0.063 1.00 90.38 82 PHE A C 1
ATOM 628 O O . PHE A 1 82 ? 0.456 11.099 1.227 1.00 90.38 82 PHE A O 1
ATOM 635 N N . GLU A 1 83 ? 1.888 11.812 -0.349 1.00 92.44 83 GLU A N 1
ATOM 636 C CA . GLU A 1 83 ? 3.066 11.910 0.521 1.00 92.44 83 GLU A CA 1
ATOM 637 C C . GLU A 1 83 ? 3.093 13.215 1.334 1.00 92.44 83 GLU A C 1
ATOM 639 O O . GLU A 1 83 ? 3.525 13.212 2.481 1.00 92.44 83 GLU A O 1
ATOM 644 N N . GLU A 1 84 ? 2.609 14.331 0.773 1.00 87.81 84 GLU A N 1
ATOM 645 C CA . GLU A 1 84 ? 2.747 15.670 1.381 1.00 87.81 84 GLU A CA 1
ATOM 646 C C . GLU A 1 84 ? 2.076 15.786 2.761 1.00 87.81 84 GLU A C 1
ATOM 648 O O . GLU A 1 84 ? 2.606 16.448 3.654 1.00 87.81 84 GLU A O 1
ATOM 653 N N . GLU A 1 85 ? 0.935 15.120 2.943 1.00 87.12 85 GLU A N 1
ATOM 654 C CA . GLU A 1 85 ? 0.161 15.104 4.192 1.00 87.12 85 GLU A CA 1
ATOM 655 C C . GLU A 1 85 ? 0.191 13.726 4.877 1.00 87.12 85 GLU A C 1
ATOM 657 O O . GLU A 1 85 ? -0.608 13.454 5.774 1.00 87.12 85 GLU A O 1
ATOM 662 N N . ALA A 1 86 ? 1.111 12.845 4.464 1.00 93.62 86 ALA A N 1
ATOM 663 C CA . ALA A 1 86 ? 1.192 11.498 5.002 1.00 93.62 86 ALA A CA 1
ATOM 664 C C . ALA A 1 86 ? 1.658 11.483 6.470 1.00 93.62 86 ALA A C 1
ATOM 666 O O . ALA A 1 86 ? 2.622 12.164 6.836 1.00 93.62 86 ALA A O 1
ATOM 667 N N . PRO A 1 87 ? 1.041 10.643 7.310 1.00 95.00 87 PRO A N 1
ATOM 668 C CA . PRO A 1 87 ? 1.554 10.301 8.632 1.00 95.00 87 PRO A CA 1
ATOM 669 C C . PRO A 1 87 ? 2.965 9.685 8.590 1.00 95.00 87 PRO A C 1
ATOM 671 O O . PRO A 1 87 ? 3.323 8.983 7.647 1.00 95.00 87 PRO A O 1
ATOM 674 N N . GLU A 1 88 ? 3.764 9.879 9.649 1.00 94.75 88 GLU A N 1
ATOM 675 C CA . GLU A 1 88 ? 5.154 9.375 9.724 1.00 94.75 88 GLU A CA 1
ATOM 676 C C . GLU A 1 88 ? 5.272 7.840 9.665 1.00 94.75 88 GLU A C 1
ATOM 678 O O . GLU A 1 88 ? 6.343 7.313 9.378 1.00 94.75 88 GLU A O 1
ATOM 683 N N . ASN A 1 89 ? 4.197 7.111 9.972 1.00 95.31 89 ASN A N 1
ATOM 684 C CA . ASN A 1 89 ? 4.133 5.648 9.905 1.00 95.31 89 ASN A CA 1
ATOM 685 C C . ASN A 1 89 ? 3.747 5.118 8.513 1.00 95.31 89 ASN A C 1
ATOM 687 O O . ASN A 1 89 ? 3.493 3.916 8.375 1.00 95.31 89 ASN A O 1
ATOM 691 N N . TRP A 1 90 ? 3.667 5.986 7.501 1.00 97.19 90 TRP A N 1
ATOM 692 C CA . TRP A 1 90 ? 3.477 5.594 6.110 1.00 97.19 90 TRP A CA 1
ATOM 693 C C . TRP A 1 90 ? 4.813 5.603 5.368 1.00 97.19 90 TRP A C 1
ATOM 695 O O . TRP A 1 90 ? 5.587 6.553 5.448 1.00 97.19 90 TRP A O 1
ATOM 705 N N . ASP A 1 91 ? 5.064 4.541 4.609 1.00 97.69 91 ASP A N 1
ATOM 706 C CA . ASP A 1 91 ? 6.294 4.352 3.850 1.00 97.69 91 ASP A CA 1
ATOM 707 C C . ASP A 1 91 ? 6.018 4.504 2.355 1.00 97.69 91 ASP A C 1
ATOM 709 O O . ASP A 1 91 ? 5.132 3.842 1.818 1.00 97.69 91 ASP A O 1
ATOM 713 N N . PHE A 1 92 ? 6.816 5.315 1.662 1.00 97.56 92 PHE A N 1
ATOM 714 C CA . PHE A 1 92 ? 6.715 5.523 0.216 1.00 97.56 92 PHE A CA 1
ATOM 715 C C . PHE A 1 92 ? 7.946 4.941 -0.479 1.00 97.56 92 PHE A C 1
ATOM 717 O O . PHE A 1 92 ? 9.086 5.292 -0.175 1.00 97.56 92 PHE A O 1
ATOM 724 N N . VAL A 1 93 ? 7.720 4.021 -1.416 1.00 97.75 93 VAL A N 1
ATOM 725 C CA . VAL A 1 93 ? 8.763 3.334 -2.180 1.00 97.75 93 VAL A CA 1
ATOM 726 C C . VAL A 1 93 ? 8.498 3.513 -3.668 1.00 97.75 93 VAL A C 1
ATOM 728 O O . VAL A 1 93 ? 7.630 2.859 -4.251 1.00 97.75 93 VAL A O 1
ATOM 731 N N . GLU A 1 94 ? 9.299 4.367 -4.291 1.00 97.69 94 GLU A N 1
ATOM 732 C CA . GLU A 1 94 ? 9.345 4.500 -5.742 1.00 97.69 94 GLU A CA 1
ATOM 733 C C . GLU A 1 94 ? 10.224 3.393 -6.356 1.00 97.69 94 GLU A C 1
ATOM 735 O O . GLU A 1 94 ? 11.331 3.114 -5.887 1.00 97.69 94 GLU A O 1
ATOM 740 N N . LEU A 1 95 ? 9.726 2.735 -7.403 1.00 97.56 95 LEU A N 1
ATOM 741 C CA . LEU A 1 95 ? 10.447 1.725 -8.173 1.00 97.56 95 LEU A CA 1
ATOM 742 C C . LEU A 1 95 ? 10.969 2.337 -9.477 1.00 97.56 95 LEU A C 1
ATOM 744 O O . LEU A 1 95 ? 10.180 2.676 -10.362 1.00 97.56 95 LEU A O 1
ATOM 748 N N . GLU A 1 96 ? 12.295 2.409 -9.610 1.00 97.19 96 GLU A N 1
ATOM 749 C CA . GLU A 1 96 ? 12.975 2.793 -10.855 1.00 97.19 96 GLU A CA 1
ATOM 750 C C . GLU A 1 96 ? 12.607 1.826 -11.992 1.00 97.19 96 GLU A C 1
ATOM 752 O O . GLU A 1 96 ? 12.609 0.603 -11.801 1.00 97.19 96 GLU A O 1
ATOM 757 N N . ASP A 1 97 ? 12.258 2.372 -13.163 1.00 96.88 97 ASP A N 1
ATOM 758 C CA . ASP A 1 97 ? 11.755 1.624 -14.327 1.00 96.88 97 ASP A CA 1
ATOM 759 C C . ASP A 1 97 ? 10.549 0.717 -14.000 1.00 96.88 97 ASP A C 1
ATOM 761 O O . ASP A 1 97 ? 10.273 -0.292 -14.673 1.00 96.88 97 ASP A O 1
ATOM 765 N N . GLY A 1 98 ? 9.817 1.058 -12.939 1.00 96.88 98 GLY A N 1
ATOM 766 C CA . GLY A 1 98 ? 8.710 0.263 -12.454 1.00 96.88 98 GLY A CA 1
ATOM 767 C C . GLY A 1 98 ? 7.547 0.200 -13.450 1.00 96.88 98 GLY A C 1
ATOM 768 O O . GLY A 1 98 ? 7.410 0.977 -14.402 1.00 96.88 98 GLY A O 1
ATOM 769 N N . ARG A 1 99 ? 6.657 -0.767 -13.226 1.00 97.50 99 ARG A N 1
ATOM 770 C CA . ARG A 1 99 ? 5.449 -0.965 -14.033 1.00 97.50 99 ARG A CA 1
ATOM 771 C C . ARG A 1 99 ? 4.202 -0.894 -13.173 1.00 97.50 99 ARG A C 1
ATOM 773 O O . ARG A 1 99 ? 4.217 -1.265 -12.007 1.00 97.50 99 ARG A O 1
ATOM 780 N N . HIS A 1 100 ? 3.090 -0.544 -13.805 1.00 97.44 100 HIS A N 1
ATOM 781 C CA . HIS A 1 100 ? 1.800 -0.473 -13.133 1.00 97.44 100 HIS A CA 1
ATOM 782 C C . HIS A 1 100 ? 1.389 -1.799 -12.467 1.00 97.44 100 HIS A C 1
ATOM 784 O O . HIS A 1 100 ? 1.227 -2.828 -13.145 1.00 97.44 100 HIS A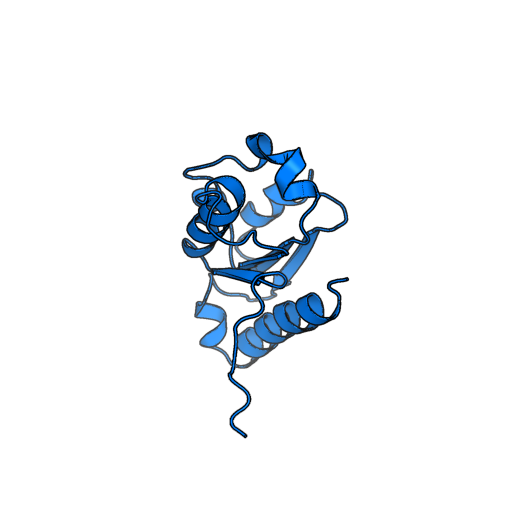 O 1
ATOM 790 N N . GLY A 1 101 ? 1.157 -1.763 -11.155 1.00 95.31 101 GLY A N 1
ATOM 791 C CA . GLY A 1 101 ? 0.566 -2.834 -10.359 1.00 95.31 101 GLY A CA 1
ATOM 792 C C . GLY A 1 101 ? 1.319 -4.161 -10.462 1.00 95.31 101 GLY A C 1
ATOM 793 O O . GLY A 1 101 ? 2.536 -4.255 -10.289 1.00 95.31 101 GLY A O 1
ATOM 794 N N . THR A 1 102 ? 0.592 -5.233 -10.782 1.00 94.94 102 THR A N 1
ATOM 795 C CA . THR A 1 102 ? 1.167 -6.586 -10.868 1.00 94.94 102 THR A CA 1
ATOM 796 C C . THR A 1 102 ? 2.056 -6.802 -12.097 1.00 94.94 102 THR A C 1
ATOM 798 O O . THR A 1 102 ? 2.683 -7.854 -12.224 1.00 94.94 102 THR A O 1
ATOM 801 N N . ASN A 1 103 ? 2.181 -5.820 -12.999 1.00 97.00 103 ASN A N 1
ATOM 802 C CA . ASN A 1 103 ? 3.099 -5.930 -14.133 1.00 97.00 103 ASN A CA 1
ATOM 803 C C . ASN A 1 103 ? 4.574 -5.954 -13.712 1.00 97.00 103 ASN A C 1
ATOM 805 O O . ASN A 1 103 ? 5.393 -6.443 -14.493 1.00 97.00 103 ASN A O 1
ATOM 809 N N . ASN A 1 104 ? 4.906 -5.515 -12.494 1.00 94.00 104 ASN A N 1
ATOM 810 C CA . ASN A 1 104 ? 6.239 -5.697 -11.912 1.00 94.00 104 ASN A CA 1
ATOM 811 C C . ASN A 1 104 ? 6.636 -7.180 -11.831 1.00 94.00 104 ASN A C 1
ATOM 813 O O . ASN A 1 104 ? 7.789 -7.518 -12.053 1.00 94.00 104 ASN A O 1
ATOM 817 N N . PHE A 1 105 ? 5.681 -8.100 -11.644 1.00 95.44 105 PHE A N 1
ATOM 818 C CA . PHE A 1 105 ? 5.961 -9.543 -11.591 1.00 95.44 105 PHE A CA 1
ATOM 819 C C . PHE A 1 105 ? 6.334 -10.164 -12.948 1.00 95.44 105 PHE A C 1
ATOM 821 O O . PHE A 1 105 ? 6.714 -11.333 -12.999 1.00 95.44 105 PHE A O 1
ATOM 828 N N . LYS A 1 106 ? 6.206 -9.416 -14.053 1.00 96.62 106 LYS A N 1
ATOM 829 C CA . LYS A 1 106 ? 6.558 -9.885 -15.406 1.00 96.62 106 LYS A CA 1
ATOM 830 C C . LYS A 1 106 ? 8.044 -9.726 -15.733 1.00 96.62 106 LYS A C 1
ATOM 832 O O . LYS A 1 106 ? 8.463 -10.149 -16.806 1.00 96.62 106 LYS A O 1
ATOM 837 N N . ASP A 1 107 ? 8.803 -9.083 -14.856 1.00 97.50 107 ASP A N 1
ATOM 838 C CA . ASP A 1 107 ? 10.246 -8.910 -14.957 1.00 97.50 107 ASP A CA 1
ATOM 839 C C . ASP A 1 107 ? 10.887 -9.365 -13.641 1.00 97.50 107 ASP A C 1
ATOM 841 O O . ASP A 1 107 ? 10.373 -9.058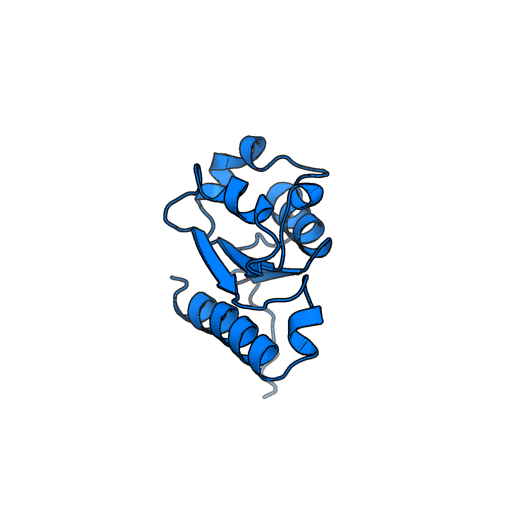 -12.569 1.00 97.50 107 ASP A O 1
ATOM 845 N N . ASP A 1 108 ? 11.974 -10.133 -13.693 1.00 97.75 108 ASP A N 1
ATOM 846 C CA . ASP A 1 108 ? 12.557 -10.708 -12.476 1.00 97.75 108 ASP A CA 1
ATOM 847 C C . ASP A 1 108 ? 13.189 -9.657 -11.555 1.00 97.75 108 ASP A C 1
ATOM 849 O O . ASP A 1 108 ? 13.139 -9.822 -10.331 1.00 97.75 108 ASP A O 1
ATOM 853 N N . ALA A 1 109 ? 13.746 -8.576 -12.109 1.00 98.00 109 ALA A N 1
ATOM 854 C CA . ALA A 1 109 ? 14.329 -7.501 -11.316 1.00 98.00 109 ALA A CA 1
ATOM 855 C C . ALA A 1 109 ? 13.224 -6.697 -10.621 1.00 98.00 109 ALA A C 1
ATOM 857 O O . ALA A 1 109 ? 13.264 -6.548 -9.399 1.00 98.00 109 ALA A O 1
ATOM 858 N N . LEU A 1 110 ? 12.188 -6.287 -11.360 1.00 97.94 110 LEU A N 1
ATOM 859 C CA . LEU A 1 110 ? 11.048 -5.556 -10.789 1.00 97.94 110 LEU A CA 1
ATOM 860 C C . LEU A 1 110 ? 10.252 -6.404 -9.794 1.00 97.94 110 LEU A C 1
ATOM 862 O O . LEU A 1 110 ? 9.839 -5.911 -8.745 1.00 97.94 110 LEU A O 1
ATOM 866 N N . LYS A 1 111 ? 10.083 -7.701 -10.074 1.00 98.06 111 LYS A N 1
ATOM 867 C CA . LYS A 1 111 ? 9.496 -8.659 -9.133 1.00 98.06 111 LYS A CA 1
ATOM 868 C C . LYS A 1 111 ? 10.267 -8.663 -7.821 1.00 98.06 111 LYS A C 1
ATOM 870 O O . LYS A 1 111 ? 9.659 -8.568 -6.761 1.00 98.06 111 LYS A O 1
ATOM 875 N N . THR A 1 112 ? 11.590 -8.785 -7.902 1.00 98.31 112 THR A N 1
ATOM 876 C CA . THR A 1 112 ? 12.460 -8.832 -6.724 1.00 98.31 112 THR A CA 1
ATOM 877 C C . THR A 1 112 ? 12.401 -7.519 -5.951 1.00 98.31 112 THR A C 1
ATOM 879 O O . THR A 1 112 ? 12.278 -7.546 -4.731 1.00 98.31 112 THR A O 1
ATOM 882 N N . ALA A 1 113 ? 12.423 -6.378 -6.643 1.00 98.25 113 ALA A N 1
ATOM 883 C CA . ALA A 1 113 ? 12.313 -5.063 -6.019 1.00 98.25 113 ALA A CA 1
ATOM 884 C C . ALA A 1 113 ? 10.983 -4.897 -5.264 1.00 98.25 113 ALA A C 1
ATOM 886 O O . ALA A 1 113 ? 10.996 -4.607 -4.069 1.00 98.25 113 ALA A O 1
ATOM 887 N N . LEU A 1 114 ? 9.849 -5.184 -5.914 1.00 98.25 114 LEU A N 1
ATOM 888 C CA . LEU A 1 114 ? 8.524 -5.112 -5.290 1.00 98.25 114 LEU A CA 1
ATOM 889 C C . LEU A 1 114 ? 8.386 -6.092 -4.114 1.00 98.25 114 LEU A C 1
ATOM 891 O O . LEU A 1 114 ? 7.880 -5.726 -3.055 1.00 98.25 114 LEU A O 1
ATOM 895 N N . GLN A 1 115 ? 8.849 -7.336 -4.274 1.00 98.00 115 GLN A N 1
ATOM 896 C CA . GLN A 1 115 ? 8.818 -8.330 -3.198 1.00 98.00 115 GLN A CA 1
ATOM 897 C C . GLN A 1 115 ? 9.658 -7.893 -1.999 1.00 98.00 115 GLN A C 1
ATOM 899 O O . GLN A 1 115 ? 9.198 -8.026 -0.870 1.00 98.00 115 GLN A O 1
ATOM 904 N N . ASN A 1 116 ? 10.855 -7.354 -2.232 1.00 98.19 116 ASN A N 1
ATOM 905 C CA . ASN A 1 116 ? 11.713 -6.864 -1.160 1.00 98.19 116 ASN A CA 1
ATOM 906 C C . ASN A 1 116 ? 11.089 -5.666 -0.447 1.00 98.19 116 ASN A C 1
ATOM 908 O O . ASN A 1 116 ? 11.122 -5.638 0.776 1.00 98.19 116 ASN A O 1
ATOM 912 N N . ALA A 1 117 ? 10.490 -4.720 -1.178 1.00 98.25 117 ALA A N 1
ATOM 913 C CA . ALA A 1 117 ? 9.785 -3.590 -0.576 1.00 98.25 117 ALA A CA 1
ATOM 914 C C . ALA A 1 117 ? 8.696 -4.075 0.395 1.00 98.25 117 ALA A C 1
ATOM 916 O O . ALA A 1 117 ? 8.707 -3.713 1.567 1.00 98.25 117 ALA A O 1
ATOM 917 N N . ILE A 1 118 ? 7.830 -4.987 -0.061 1.00 98.31 118 ILE A N 1
ATOM 918 C CA . ILE A 1 118 ? 6.745 -5.541 0.760 1.00 98.31 118 ILE A CA 1
ATOM 919 C C . ILE A 1 118 ? 7.291 -6.351 1.943 1.00 98.31 118 ILE A C 1
ATOM 921 O O . ILE A 1 118 ? 6.836 -6.181 3.067 1.00 98.31 118 ILE A O 1
ATOM 925 N N . VAL A 1 119 ? 8.249 -7.252 1.716 1.00 98.12 119 VAL A N 1
ATOM 926 C CA . VAL A 1 119 ? 8.755 -8.154 2.765 1.00 98.12 119 VAL A CA 1
ATOM 927 C C . VAL A 1 119 ? 9.551 -7.397 3.824 1.00 98.12 119 VAL A C 1
ATOM 929 O O . VAL A 1 119 ? 9.381 -7.680 5.006 1.00 98.12 119 VAL A O 1
ATOM 932 N N . ASN A 1 120 ? 10.394 -6.443 3.425 1.00 98.25 120 ASN A N 1
ATOM 933 C CA . ASN A 1 120 ? 11.158 -5.633 4.371 1.00 98.25 120 ASN A CA 1
ATOM 934 C C . ASN A 1 120 ? 10.223 -4.778 5.229 1.00 98.25 120 ASN A C 1
ATOM 936 O O . ASN A 1 120 ? 10.410 -4.718 6.439 1.00 98.25 120 ASN A O 1
ATOM 940 N N . TRP A 1 121 ? 9.195 -4.187 4.616 1.00 98.25 121 TRP A N 1
ATOM 941 C CA . TRP A 1 121 ? 8.169 -3.438 5.335 1.00 98.25 121 TRP A CA 1
ATOM 942 C C . TRP A 1 121 ? 7.374 -4.323 6.306 1.00 98.25 121 TRP A C 1
ATOM 944 O O . TRP A 1 121 ? 7.233 -3.993 7.478 1.00 98.25 121 TRP A O 1
ATOM 954 N N . LEU A 1 122 ? 6.934 -5.511 5.874 1.00 97.50 122 LEU A N 1
ATOM 955 C CA . LEU A 1 122 ? 6.265 -6.472 6.763 1.00 97.50 122 LEU A CA 1
ATOM 956 C C . LEU A 1 122 ? 7.135 -6.857 7.971 1.00 97.50 122 LEU A C 1
ATOM 958 O O . LEU A 1 122 ? 6.609 -7.128 9.044 1.00 97.50 122 LEU A O 1
ATOM 962 N N . GLN A 1 123 ? 8.458 -6.905 7.801 1.00 97.00 123 GLN A N 1
ATOM 963 C CA . GLN A 1 123 ? 9.410 -7.199 8.877 1.00 97.00 123 GLN A CA 1
ATOM 964 C C . GLN A 1 123 ? 9.679 -6.006 9.803 1.00 97.00 123 GLN A C 1
ATOM 966 O O . GLN A 1 123 ? 10.216 -6.219 10.890 1.00 97.00 123 GLN A O 1
ATOM 971 N N . SER A 1 124 ? 9.349 -4.781 9.384 1.00 95.69 124 SER A N 1
ATOM 972 C CA . SER A 1 124 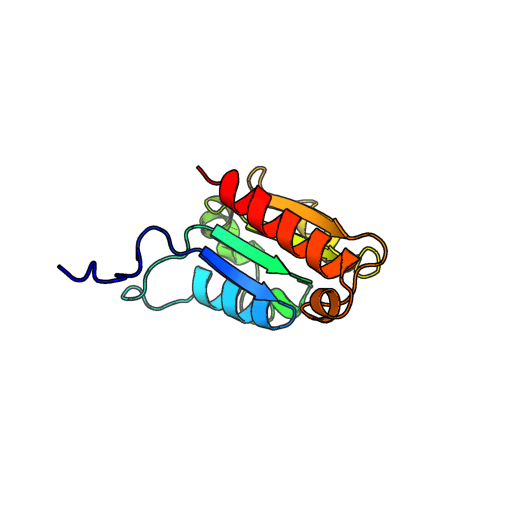? 9.482 -3.572 10.202 1.00 95.69 124 SER A CA 1
ATOM 973 C C . SER A 1 124 ? 8.206 -3.191 10.948 1.00 95.69 124 SER A C 1
ATOM 975 O O . SER A 1 124 ? 8.262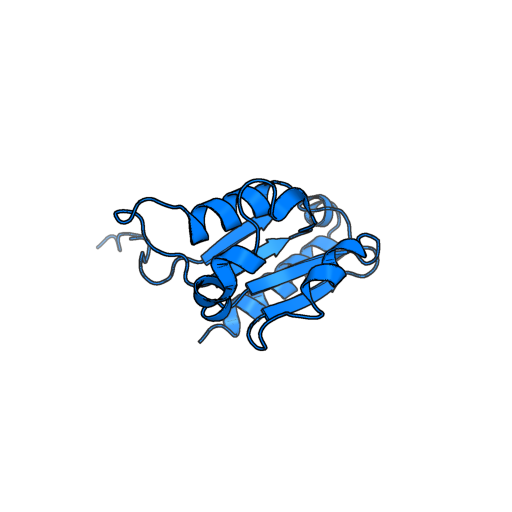 -2.281 11.773 1.00 95.69 124 SER A O 1
ATOM 977 N N . LEU A 1 125 ? 7.079 -3.860 10.675 1.00 94.69 125 LEU A N 1
ATOM 978 C CA . LEU A 1 125 ? 5.846 -3.662 11.434 1.00 94.69 125 LEU A CA 1
ATOM 979 C C . LEU A 1 125 ? 6.067 -3.988 12.931 1.00 94.69 125 LEU A C 1
ATOM 981 O O . LEU A 1 125 ? 6.825 -4.915 13.240 1.00 94.69 125 LEU A O 1
ATOM 985 N N . PRO A 1 126 ? 5.453 -3.215 13.847 1.00 82.62 126 PRO A N 1
ATOM 986 C CA . PRO A 1 126 ? 5.639 -3.348 15.294 1.00 82.62 126 PRO A CA 1
ATOM 987 C C . PRO A 1 126 ? 5.059 -4.635 15.901 1.00 82.62 126 PRO A C 1
ATOM 989 O O . PRO A 1 126 ? 4.131 -5.233 15.310 1.00 82.62 126 PRO A O 1
#